Protein AF-A0A538HR37-F1 (afdb_monomer_lite)

Radius of gyration: 17.18 Å; chains: 1; bounding box: 31×36×41 Å

Secondary structure (DSSP, 8-state):
----GGGS--TTS---SS----SPPPHHHHHHHHHHTT--SPPP-HHHHHHHHHHHT--GGG----SSHHHHHHHHHT-

Foldseek 3Di:
DPDQQVVVDDPPDDRPSDPDDDDDDPPVVVVVVVVVVVDPDDDDCQVVLVVVCVVVVHDSVVDDDDPDPVVVVVVVVVD

Sequence (79 aa):
MRLHGDTLARPGMLDFAVNVWPAPRPAQLQAALEDALRETRYPDEQGARAAVAARHGRLPEEVLLANGACELFWLLAHA

Structure (mmCIF, N/CA/C/O backbone):
data_AF-A0A538HR37-F1
#
_entry.id   AF-A0A538HR37-F1
#
loop_
_atom_site.group_PDB
_atom_site.id
_atom_site.type_symbol
_atom_site.label_atom_id
_atom_site.label_alt_id
_atom_site.label_comp_id
_atom_site.label_asym_id
_atom_site.label_entity_id
_atom_site.label_seq_id
_atom_site.pdbx_PDB_ins_code
_atom_site.Cartn_x
_atom_site.Cartn_y
_atom_site.Cartn_z
_atom_site.occupancy
_atom_site.B_iso_or_equiv
_atom_site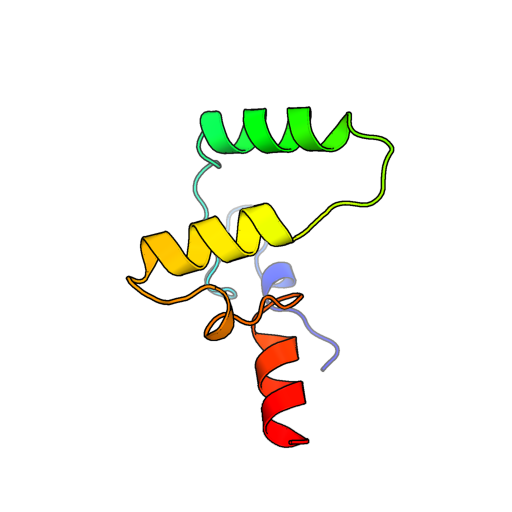.auth_seq_id
_atom_site.auth_comp_id
_atom_site.auth_asym_id
_atom_site.auth_atom_id
_atom_site.pdbx_PDB_model_num
ATOM 1 N N . MET A 1 1 ? 6.391 -20.682 2.689 1.00 54.59 1 MET A N 1
ATOM 2 C CA . MET A 1 1 ? 6.544 -20.954 1.240 1.00 54.59 1 MET A CA 1
ATOM 3 C C . MET A 1 1 ? 7.795 -20.222 0.760 1.00 54.59 1 MET A C 1
ATOM 5 O O . MET A 1 1 ? 7.971 -19.088 1.174 1.00 54.59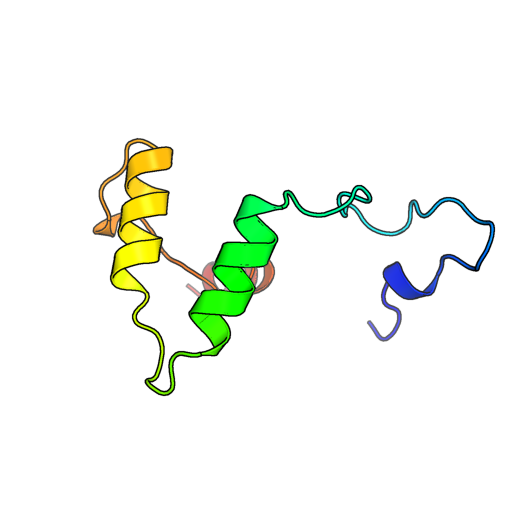 1 MET A O 1
ATOM 9 N N . ARG A 1 2 ? 8.704 -20.860 0.005 1.00 76.94 2 ARG A N 1
ATOM 10 C CA . ARG A 1 2 ? 9.992 -20.255 -0.427 1.00 76.94 2 ARG A CA 1
ATOM 11 C C . ARG A 1 2 ? 9.988 -19.736 -1.876 1.00 76.94 2 ARG A C 1
ATOM 13 O O . ARG A 1 2 ? 11.025 -19.313 -2.365 1.00 76.94 2 ARG A O 1
ATOM 20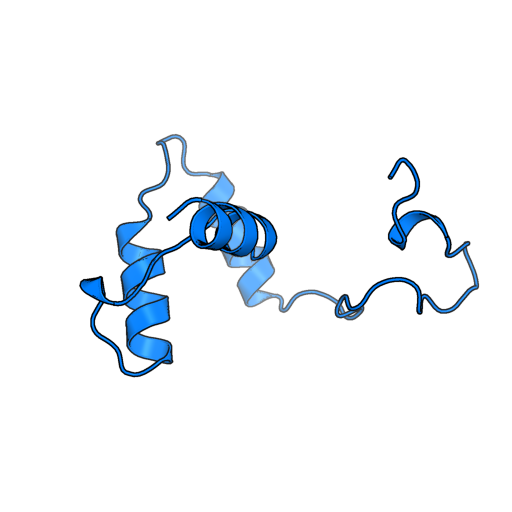 N N . LEU A 1 3 ? 8.844 -19.804 -2.556 1.00 80.75 3 LEU A N 1
ATOM 21 C CA . LEU A 1 3 ? 8.663 -19.383 -3.945 1.00 80.75 3 LEU A CA 1
ATOM 22 C C . LEU A 1 3 ? 7.725 -18.170 -3.973 1.00 80.75 3 LEU A C 1
ATOM 24 O O . LEU A 1 3 ? 6.620 -18.271 -3.437 1.00 80.75 3 LEU A O 1
ATOM 28 N N . HIS A 1 4 ? 8.161 -17.055 -4.565 1.00 80.62 4 HIS A N 1
ATOM 29 C CA . HIS A 1 4 ? 7.349 -15.850 -4.767 1.00 80.62 4 HIS A CA 1
ATOM 30 C C . HIS A 1 4 ? 6.982 -15.720 -6.253 1.00 80.62 4 HIS A C 1
ATOM 32 O O . HIS A 1 4 ? 7.816 -15.984 -7.119 1.00 80.62 4 HIS A O 1
ATOM 38 N N . GLY A 1 5 ? 5.713 -15.415 -6.544 1.00 84.56 5 GLY A N 1
ATOM 39 C CA . GLY A 1 5 ? 5.149 -15.517 -7.896 1.00 84.56 5 GLY A CA 1
ATOM 40 C C . GLY A 1 5 ? 5.789 -14.570 -8.911 1.00 84.56 5 GLY A C 1
ATOM 41 O O . GLY A 1 5 ? 5.987 -14.957 -10.056 1.00 84.56 5 GLY A O 1
ATOM 42 N N . ASP A 1 6 ? 6.198 -13.383 -8.473 1.00 84.75 6 ASP A N 1
ATOM 43 C CA . ASP A 1 6 ? 6.887 -12.363 -9.279 1.00 84.75 6 ASP A CA 1
ATOM 44 C C . ASP A 1 6 ? 8.230 -12.834 -9.875 1.00 84.75 6 ASP A C 1
ATOM 46 O O . ASP A 1 6 ? 8.724 -12.259 -10.840 1.00 84.75 6 ASP A O 1
ATOM 50 N N . THR A 1 7 ? 8.816 -13.912 -9.345 1.00 87.12 7 THR A N 1
ATOM 51 C CA . THR A 1 7 ? 10.053 -14.511 -9.875 1.00 87.12 7 THR A CA 1
ATOM 52 C C . THR A 1 7 ? 9.823 -15.519 -11.003 1.00 87.12 7 THR A C 1
ATOM 54 O O . THR A 1 7 ? 10.785 -16.024 -11.587 1.00 87.12 7 THR A O 1
ATOM 57 N N . LEU A 1 8 ? 8.567 -15.865 -11.303 1.00 89.56 8 LEU A N 1
ATOM 58 C CA . LEU A 1 8 ? 8.242 -16.956 -12.224 1.00 89.56 8 LEU A CA 1
ATOM 59 C C . LEU A 1 8 ? 8.233 -16.526 -13.695 1.00 89.56 8 LEU A C 1
ATOM 61 O O . LEU A 1 8 ? 8.507 -17.353 -14.570 1.00 89.56 8 LEU A O 1
ATOM 65 N N . ALA A 1 9 ? 7.948 -15.254 -13.974 1.00 91.00 9 ALA A N 1
ATOM 66 C CA . ALA A 1 9 ? 7.979 -14.702 -15.322 1.00 91.00 9 ALA A CA 1
ATOM 67 C C . ALA A 1 9 ? 9.422 -14.396 -15.766 1.00 91.00 9 ALA A C 1
ATOM 69 O O . ALA A 1 9 ? 10.246 -13.900 -14.998 1.00 91.00 9 ALA A O 1
ATOM 70 N N . ARG A 1 10 ? 9.747 -14.695 -17.029 1.00 90.31 10 ARG A N 1
ATOM 71 C CA . ARG A 1 10 ? 11.067 -14.431 -17.635 1.00 90.31 10 ARG A CA 1
ATOM 72 C C . ARG A 1 10 ? 10.974 -13.306 -18.671 1.00 90.31 10 ARG A C 1
ATOM 74 O O . ARG A 1 10 ? 9.885 -13.060 -19.189 1.00 90.31 10 ARG A O 1
ATOM 81 N N . PRO A 1 11 ? 12.096 -12.656 -19.039 1.00 90.06 11 PRO A N 1
ATOM 82 C CA . PRO A 1 11 ? 12.100 -11.668 -20.114 1.00 90.06 11 PRO A CA 1
ATOM 83 C C . PRO A 1 11 ? 11.445 -12.210 -21.393 1.00 90.06 11 PRO A C 1
ATOM 85 O O . PRO A 1 11 ? 11.754 -13.316 -21.832 1.00 90.06 11 PRO A O 1
ATOM 88 N N . GLY A 1 12 ? 10.530 -11.431 -21.973 1.00 91.62 12 GLY A N 1
ATOM 89 C CA . GLY A 1 12 ? 9.747 -11.824 -23.150 1.00 91.62 12 GLY A CA 1
ATOM 90 C C . GLY A 1 12 ? 8.445 -12.579 -22.848 1.00 91.62 12 GLY A C 1
ATOM 91 O O . GLY A 1 12 ? 7.711 -12.885 -23.783 1.00 91.62 12 GLY A O 1
ATOM 92 N N . MET A 1 13 ? 8.132 -12.859 -21.579 1.00 92.19 13 MET A N 1
ATOM 93 C CA . MET A 1 13 ? 6.855 -13.449 -21.162 1.00 92.19 13 MET A CA 1
ATOM 94 C C . MET A 1 13 ? 5.875 -12.386 -20.657 1.00 92.19 13 MET A C 1
ATOM 96 O O . MET A 1 13 ? 6.280 -11.357 -20.118 1.00 92.19 13 MET A O 1
ATOM 100 N N . LEU A 1 14 ? 4.579 -12.672 -20.792 1.00 89.56 14 LEU A N 1
ATOM 101 C CA . LEU A 1 14 ? 3.542 -11.978 -20.031 1.00 89.56 14 LEU A CA 1
ATOM 102 C C . LEU A 1 14 ? 3.506 -12.541 -18.606 1.00 89.56 14 LEU A C 1
ATOM 104 O O . LEU A 1 14 ? 3.538 -13.760 -18.426 1.00 89.56 14 LEU A O 1
ATOM 108 N N . ASP A 1 15 ? 3.434 -11.659 -17.612 1.00 91.00 15 ASP A N 1
ATOM 109 C CA . ASP A 1 15 ? 3.346 -12.047 -16.206 1.00 91.00 15 ASP A CA 1
ATOM 110 C C . ASP A 1 15 ? 1.879 -12.195 -15.774 1.00 91.00 15 ASP A C 1
ATOM 112 O O . ASP A 1 15 ? 1.115 -11.230 -15.775 1.00 91.00 15 ASP A O 1
ATOM 116 N N . PHE A 1 16 ? 1.498 -13.423 -15.418 1.00 90.56 16 PHE A N 1
ATOM 117 C CA . PHE A 1 16 ? 0.199 -13.773 -14.830 1.00 90.56 16 PHE A CA 1
ATOM 118 C C . PHE A 1 16 ? 0.344 -14.365 -13.418 1.00 90.56 16 PHE A C 1
ATOM 120 O O . PHE A 1 16 ? -0.615 -14.912 -12.874 1.00 90.56 16 PHE A O 1
ATOM 127 N N . ALA A 1 17 ? 1.545 -14.327 -12.835 1.00 91.62 17 ALA A N 1
ATOM 128 C CA . ALA A 1 17 ? 1.833 -14.952 -11.549 1.00 91.62 17 ALA A CA 1
ATOM 129 C C . ALA A 1 17 ? 1.444 -14.062 -10.358 1.00 91.62 17 ALA A C 1
ATOM 131 O O . ALA A 1 17 ? 1.278 -14.566 -9.244 1.00 91.62 17 ALA A O 1
ATOM 132 N N . VAL A 1 18 ? 1.284 -12.754 -10.586 1.00 89.75 18 VAL A N 1
ATOM 133 C CA . VAL A 1 18 ? 0.890 -11.772 -9.572 1.00 89.75 18 VAL A CA 1
ATOM 134 C C . VAL A 1 18 ? -0.177 -10.809 -10.091 1.00 89.75 18 VAL A C 1
ATOM 136 O O . VAL A 1 18 ? -0.200 -10.434 -11.258 1.00 89.75 18 VAL A O 1
ATOM 139 N N . ASN A 1 19 ? -1.045 -10.351 -9.190 1.00 91.00 19 ASN A N 1
ATOM 140 C CA . ASN A 1 19 ? -2.102 -9.383 -9.497 1.00 91.00 19 ASN A CA 1
ATOM 141 C C . ASN A 1 19 ? -1.602 -7.940 -9.305 1.00 91.00 19 ASN A C 1
ATOM 143 O O . ASN A 1 19 ? -2.167 -7.182 -8.516 1.00 91.00 19 ASN A O 1
ATOM 147 N N . VAL A 1 20 ? -0.510 -7.572 -9.982 1.00 89.31 20 VAL A N 1
ATOM 148 C CA . VAL A 1 20 ? 0.086 -6.227 -9.915 1.00 89.31 20 VAL A CA 1
ATOM 149 C C . VAL A 1 20 ? -0.218 -5.464 -11.199 1.00 89.31 20 VAL A C 1
ATOM 151 O O . VAL A 1 20 ? -0.082 -5.992 -12.299 1.00 89.31 20 VAL A O 1
ATOM 154 N N . TRP A 1 21 ? -0.627 -4.202 -11.065 1.00 89.75 21 TRP A N 1
ATOM 155 C CA . TRP A 1 21 ? -0.844 -3.327 -12.214 1.00 89.75 21 TRP A CA 1
ATOM 156 C C . TRP A 1 21 ? 0.482 -3.063 -12.956 1.00 89.75 21 TRP A C 1
ATOM 158 O O . TRP A 1 21 ? 1.405 -2.528 -12.339 1.00 89.75 21 TRP A O 1
ATOM 168 N N . PRO A 1 22 ? 0.597 -3.393 -14.258 1.00 86.38 22 PRO A N 1
ATOM 169 C CA . PRO A 1 22 ? 1.887 -3.399 -14.949 1.00 86.38 22 PRO A CA 1
ATOM 170 C C . PRO A 1 22 ? 2.256 -2.058 -15.597 1.00 86.38 22 PRO A C 1
ATOM 172 O O . PRO A 1 22 ? 3.384 -1.892 -16.058 1.00 86.38 22 PRO A O 1
ATOM 175 N N . ALA A 1 23 ? 1.319 -1.108 -15.702 1.00 90.12 23 ALA A N 1
ATOM 176 C CA . ALA A 1 23 ? 1.594 0.147 -16.395 1.00 90.12 23 ALA A CA 1
ATOM 177 C C . ALA A 1 23 ? 2.430 1.102 -15.522 1.00 90.12 23 ALA A C 1
ATOM 179 O O . ALA A 1 23 ? 2.396 1.004 -14.290 1.00 90.12 23 ALA A O 1
ATOM 180 N N . PRO A 1 24 ? 3.141 2.065 -16.139 1.00 93.19 24 PRO A N 1
ATOM 181 C CA . PRO A 1 24 ? 3.904 3.059 -15.404 1.00 93.19 24 PRO A CA 1
ATOM 182 C C . PRO A 1 24 ? 3.053 3.781 -14.362 1.00 93.19 24 PRO A C 1
ATOM 184 O O . PRO A 1 24 ? 1.880 4.102 -14.581 1.00 93.19 24 PRO A O 1
ATOM 187 N N . ARG A 1 25 ? 3.682 4.075 -13.227 1.00 93.25 25 ARG A N 1
ATOM 188 C CA . ARG A 1 25 ? 3.092 4.903 -12.181 1.00 93.25 25 ARG A CA 1
ATOM 189 C C . ARG A 1 25 ? 2.719 6.285 -12.753 1.00 93.25 25 ARG A C 1
ATOM 191 O O . ARG A 1 25 ? 3.525 6.853 -13.490 1.00 93.25 25 ARG A O 1
ATOM 198 N N . PRO A 1 26 ? 1.560 6.867 -12.384 1.00 95.81 26 PRO A N 1
ATOM 199 C CA . PRO A 1 26 ? 1.230 8.241 -12.758 1.00 95.81 26 PRO A CA 1
ATOM 200 C C . PRO A 1 26 ? 2.323 9.224 -12.320 1.00 95.81 26 PRO A C 1
ATOM 202 O O . PRO A 1 26 ? 2.818 9.138 -11.193 1.00 95.81 26 PRO A O 1
ATOM 205 N N . ALA A 1 27 ? 2.677 10.179 -13.185 1.00 97.12 27 ALA A N 1
ATOM 206 C CA . ALA A 1 27 ? 3.787 11.109 -12.950 1.00 97.12 27 ALA A CA 1
ATOM 207 C C . ALA A 1 27 ? 3.633 11.912 -11.646 1.00 97.12 27 ALA A C 1
ATOM 209 O O . ALA A 1 27 ? 4.607 12.154 -10.940 1.00 97.12 27 ALA A O 1
ATOM 210 N N . GLN A 1 28 ? 2.399 12.263 -11.283 1.00 96.19 28 GLN A N 1
ATOM 211 C CA . GLN A 1 28 ? 2.085 12.980 -10.049 1.00 96.19 28 GLN A CA 1
ATOM 212 C C . GLN A 1 28 ? 2.425 12.151 -8.804 1.00 96.19 28 GLN A C 1
ATOM 214 O O . GLN A 1 28 ? 2.941 12.689 -7.829 1.00 96.19 28 GLN A O 1
ATOM 219 N N . LEU A 1 29 ? 2.178 10.837 -8.839 1.00 95.31 29 LEU A N 1
ATOM 220 C CA . LEU A 1 29 ? 2.525 9.947 -7.731 1.00 95.31 29 LEU A CA 1
ATOM 221 C C . LEU A 1 29 ? 4.040 9.736 -7.651 1.00 95.31 29 LEU A C 1
ATOM 223 O O . LEU A 1 29 ? 4.587 9.670 -6.556 1.00 95.31 29 LEU A O 1
ATOM 227 N N . GLN A 1 30 ? 4.724 9.661 -8.796 1.00 96.12 30 GLN A N 1
ATOM 228 C CA . GLN A 1 30 ? 6.185 9.600 -8.823 1.00 96.12 30 GLN A CA 1
ATOM 229 C C . GLN A 1 30 ? 6.810 10.845 -8.172 1.00 96.12 30 GLN A C 1
ATOM 231 O O . GLN A 1 30 ? 7.635 10.705 -7.274 1.00 96.12 30 GLN A O 1
ATOM 236 N N . ALA A 1 31 ? 6.353 12.042 -8.548 1.00 96.88 31 ALA A N 1
ATOM 237 C CA . ALA A 1 31 ? 6.834 13.297 -7.971 1.00 96.88 31 ALA A CA 1
ATOM 238 C C . ALA A 1 31 ? 6.552 13.405 -6.461 1.00 96.88 31 ALA A C 1
ATOM 240 O O . ALA A 1 31 ? 7.422 13.825 -5.703 1.00 96.88 31 ALA A O 1
ATOM 241 N N . ALA A 1 32 ? 5.366 12.982 -6.008 1.00 95.06 32 ALA A N 1
ATOM 242 C CA . ALA A 1 32 ? 5.016 12.988 -4.586 1.00 95.06 32 ALA A CA 1
ATOM 243 C C . ALA A 1 32 ? 5.922 12.066 -3.749 1.00 95.06 32 ALA A C 1
ATOM 245 O O . ALA A 1 32 ? 6.307 12.422 -2.638 1.00 95.06 32 ALA A O 1
ATOM 246 N N . LEU A 1 33 ? 6.292 10.896 -4.283 1.00 94.81 33 LEU A N 1
ATOM 247 C CA . LEU A 1 33 ? 7.223 9.980 -3.616 1.00 94.81 33 LEU A CA 1
ATOM 248 C C . LEU A 1 33 ? 8.634 10.567 -3.534 1.00 94.81 33 LEU A C 1
ATOM 250 O O . LEU A 1 33 ? 9.273 10.479 -2.490 1.00 94.81 33 LEU A O 1
ATOM 254 N N . GLU A 1 34 ? 9.118 11.176 -4.616 1.00 95.88 34 GLU A N 1
ATOM 255 C CA . GLU A 1 34 ? 10.432 11.828 -4.638 1.00 95.88 34 GLU A CA 1
ATOM 256 C C . GLU A 1 34 ? 10.525 12.986 -3.644 1.00 95.88 34 GLU A C 1
ATOM 258 O O . GLU A 1 34 ? 11.573 13.181 -3.032 1.00 95.88 34 GLU A O 1
ATOM 263 N N . ASP A 1 35 ? 9.442 13.743 -3.472 1.00 94.81 35 ASP A N 1
ATOM 264 C CA . ASP A 1 35 ? 9.374 14.814 -2.483 1.00 94.81 35 ASP A CA 1
ATOM 265 C C . ASP A 1 35 ? 9.349 14.275 -1.048 1.00 94.81 35 ASP A C 1
ATOM 267 O O . ASP A 1 35 ? 10.142 14.710 -0.212 1.00 94.81 35 ASP A O 1
ATOM 271 N N . ALA A 1 36 ? 8.534 13.247 -0.784 1.00 92.81 36 ALA A N 1
ATOM 272 C CA . ALA A 1 36 ? 8.459 12.600 0.527 1.00 92.81 36 ALA A CA 1
ATOM 273 C C . ALA A 1 36 ? 9.813 12.028 0.987 1.00 92.81 36 ALA A C 1
ATOM 275 O O . ALA A 1 36 ? 10.126 12.066 2.173 1.00 92.81 36 ALA A O 1
ATOM 276 N N . LEU A 1 37 ? 10.644 11.548 0.056 1.00 93.81 37 LEU A N 1
ATOM 277 C CA . LEU A 1 37 ? 11.985 11.030 0.353 1.00 93.81 37 LEU A CA 1
ATOM 278 C C . LEU A 1 37 ? 12.997 12.105 0.784 1.00 93.81 37 LEU A C 1
ATOM 280 O O . LEU A 1 37 ? 14.076 11.752 1.260 1.00 93.81 37 LEU A O 1
ATOM 284 N N . ARG A 1 38 ? 12.696 13.400 0.614 1.00 95.00 38 ARG A N 1
ATOM 285 C CA . ARG A 1 38 ? 13.569 14.490 1.091 1.00 95.00 38 ARG A CA 1
ATOM 286 C C . ARG A 1 38 ? 13.387 14.785 2.579 1.00 95.00 38 ARG A C 1
ATOM 288 O O . ARG A 1 38 ? 14.250 15.432 3.170 1.00 95.00 38 ARG A O 1
ATOM 295 N N . GLU A 1 39 ? 12.275 14.359 3.172 1.00 91.31 39 GLU A N 1
ATOM 296 C CA . GLU A 1 39 ? 12.010 14.536 4.598 1.00 91.31 39 GLU A CA 1
ATOM 297 C C . GLU A 1 39 ? 12.954 13.652 5.426 1.00 91.31 39 GLU A C 1
ATOM 299 O O . GLU A 1 39 ? 13.204 12.495 5.097 1.00 91.31 39 GLU A O 1
ATOM 304 N N . THR A 1 40 ? 13.501 14.207 6.507 1.00 94.38 40 THR A N 1
ATOM 305 C CA . THR A 1 40 ? 14.468 13.511 7.375 1.00 94.38 40 THR A CA 1
ATOM 306 C C . THR A 1 40 ? 13.856 13.072 8.699 1.00 94.38 40 THR A C 1
ATOM 308 O O . THR A 1 40 ? 14.454 12.281 9.430 1.00 94.38 40 THR A O 1
ATOM 311 N N . ARG A 1 41 ? 12.663 13.576 9.023 1.00 93.62 41 ARG A N 1
ATOM 312 C CA . ARG A 1 41 ? 11.890 13.170 10.195 1.00 93.62 41 ARG A CA 1
ATOM 313 C C . ARG A 1 41 ? 11.166 11.855 9.933 1.00 93.62 41 ARG A C 1
ATOM 315 O O . ARG A 1 41 ? 10.839 11.510 8.801 1.00 93.62 41 ARG A O 1
ATOM 322 N N . TYR A 1 42 ? 10.886 11.135 11.014 1.00 90.31 42 TYR A N 1
ATOM 323 C CA . TYR A 1 42 ? 10.030 9.958 10.943 1.00 90.31 42 TYR A CA 1
ATOM 324 C C . TYR A 1 42 ? 8.618 10.369 10.480 1.00 90.31 42 TYR A C 1
ATOM 326 O O . TYR A 1 42 ? 8.120 11.394 10.959 1.00 90.31 42 TYR A O 1
ATOM 334 N N . PRO A 1 43 ? 7.986 9.629 9.550 1.00 89.81 43 PRO A N 1
ATOM 335 C CA . PRO A 1 43 ? 6.709 10.026 8.970 1.00 89.81 43 PRO A CA 1
ATOM 336 C C . PRO A 1 43 ? 5.580 10.028 10.004 1.00 89.81 43 PRO A C 1
ATOM 338 O O . PRO A 1 43 ? 5.517 9.166 10.879 1.00 89.81 43 PRO A O 1
ATOM 341 N N . ASP A 1 44 ? 4.666 10.984 9.850 1.00 91.44 44 ASP A N 1
ATOM 342 C CA . ASP A 1 44 ? 3.390 11.011 10.559 1.00 91.44 44 ASP A CA 1
ATOM 343 C C . ASP A 1 44 ? 2.272 10.467 9.656 1.00 91.44 44 ASP A C 1
ATOM 345 O O . ASP A 1 44 ? 2.036 10.955 8.548 1.00 91.44 44 ASP A O 1
ATOM 349 N N . GLU A 1 45 ? 1.564 9.452 10.140 1.00 94.12 45 GLU A N 1
ATOM 350 C CA . GLU A 1 45 ? 0.486 8.775 9.423 1.00 94.12 45 GLU A CA 1
ATOM 351 C C . GLU A 1 45 ? -0.867 9.503 9.490 1.00 94.12 45 GLU A C 1
ATOM 353 O O . GLU A 1 45 ? -1.780 9.152 8.735 1.00 94.12 45 GLU A O 1
ATOM 358 N N . GLN A 1 46 ? -1.023 10.528 10.345 1.00 95.81 46 GLN A N 1
ATOM 359 C CA . GLN A 1 46 ? -2.312 11.209 10.544 1.00 95.81 46 GLN A CA 1
ATOM 360 C C . GLN A 1 46 ? -2.914 11.734 9.234 1.00 95.81 46 GLN A C 1
ATOM 362 O O . GLN A 1 46 ? -4.106 11.546 8.969 1.00 95.81 46 GLN A O 1
ATOM 367 N N . GLY A 1 47 ? -2.085 12.346 8.383 1.00 95.69 47 GLY A N 1
ATOM 368 C CA . GLY A 1 47 ? -2.516 12.864 7.084 1.00 95.69 47 GLY A CA 1
ATOM 369 C C . GLY A 1 47 ? -2.989 11.761 6.132 1.00 95.69 47 GLY A C 1
ATOM 370 O O . GLY A 1 47 ? -4.022 11.905 5.476 1.00 95.69 47 GLY A O 1
ATOM 371 N N . ALA A 1 48 ? -2.281 10.628 6.101 1.00 95.88 48 ALA A N 1
ATOM 372 C CA . ALA A 1 48 ? -2.663 9.477 5.288 1.00 95.88 48 ALA A CA 1
ATOM 373 C C . ALA A 1 48 ? -3.993 8.875 5.767 1.00 95.88 48 ALA A C 1
ATOM 375 O O . ALA A 1 48 ? -4.874 8.589 4.952 1.00 95.88 48 ALA A O 1
ATOM 376 N N . ARG A 1 49 ? -4.179 8.753 7.087 1.00 98.06 49 ARG A N 1
ATOM 377 C CA . ARG A 1 49 ? -5.410 8.221 7.684 1.00 98.06 49 ARG A CA 1
ATOM 378 C C . ARG A 1 49 ? -6.618 9.090 7.348 1.00 98.06 49 ARG A C 1
ATOM 380 O O . ARG A 1 49 ? -7.644 8.568 6.914 1.00 98.06 49 ARG A O 1
ATOM 387 N N . ALA A 1 50 ? -6.478 10.410 7.470 1.00 98.19 50 ALA A N 1
ATOM 388 C CA . ALA A 1 50 ? -7.529 11.359 7.109 1.00 98.19 50 ALA A CA 1
ATOM 389 C C . ALA A 1 50 ? -7.895 11.289 5.615 1.00 98.19 50 ALA A C 1
ATOM 391 O O . ALA A 1 50 ? -9.077 11.298 5.267 1.00 98.19 50 ALA A O 1
ATOM 392 N N . ALA A 1 51 ? -6.903 11.165 4.727 1.00 97.94 51 ALA A N 1
ATOM 393 C CA . ALA A 1 51 ? -7.141 11.053 3.288 1.00 97.94 51 ALA A CA 1
ATOM 394 C C . ALA A 1 51 ? -7.903 9.768 2.914 1.00 97.94 51 ALA A C 1
ATOM 396 O O . ALA A 1 51 ? -8.830 9.810 2.100 1.00 97.94 51 ALA A O 1
ATOM 397 N N . VAL A 1 52 ? -7.553 8.632 3.530 1.00 98.06 52 VAL A N 1
ATOM 398 C CA . VAL A 1 52 ? -8.268 7.358 3.342 1.00 98.06 52 VAL A CA 1
ATOM 399 C C . VAL A 1 52 ? -9.700 7.462 3.869 1.00 98.06 52 VAL A C 1
ATOM 401 O O . VAL A 1 52 ? -10.638 7.123 3.148 1.00 98.06 52 VAL A O 1
ATOM 404 N N . ALA A 1 53 ? -9.885 7.994 5.079 1.00 98.56 53 ALA A N 1
ATOM 405 C CA . ALA A 1 53 ? -11.201 8.196 5.683 1.00 98.56 53 ALA A CA 1
ATOM 406 C C . ALA A 1 53 ? -12.120 9.038 4.778 1.00 98.56 53 ALA A C 1
ATOM 408 O O . ALA A 1 53 ? -13.221 8.605 4.430 1.00 98.56 53 ALA A O 1
ATOM 409 N N . ALA A 1 54 ? -11.621 10.179 4.290 1.00 98.62 54 ALA A N 1
ATOM 410 C CA . ALA A 1 54 ? -12.349 11.050 3.370 1.00 98.62 54 ALA A CA 1
ATOM 411 C C . ALA A 1 54 ? -12.720 10.338 2.061 1.00 98.62 54 ALA A C 1
ATOM 413 O O . ALA A 1 54 ? -13.854 10.446 1.594 1.00 98.62 54 ALA A O 1
ATOM 414 N N . ARG A 1 55 ? -11.796 9.559 1.483 1.00 98.38 55 ARG A N 1
ATOM 415 C CA . ARG A 1 55 ? -12.055 8.795 0.255 1.00 98.38 55 ARG A CA 1
ATOM 416 C C . ARG A 1 55 ? -13.167 7.754 0.421 1.00 98.38 55 ARG A C 1
ATOM 418 O O . ARG A 1 55 ? -13.875 7.483 -0.547 1.00 98.38 55 ARG A O 1
ATOM 425 N N . HIS A 1 56 ? -13.314 7.178 1.611 1.00 98.19 56 HIS A N 1
ATOM 426 C CA . HIS A 1 56 ? -14.304 6.138 1.898 1.00 98.19 56 HIS A CA 1
ATOM 427 C C . HIS A 1 56 ? -15.572 6.648 2.603 1.00 98.19 56 HIS A C 1
ATOM 429 O O . HIS A 1 56 ? -16.467 5.846 2.872 1.00 98.19 56 HIS A O 1
ATOM 435 N N . GLY A 1 57 ? -15.680 7.954 2.878 1.00 98.50 57 GLY A N 1
ATOM 436 C CA . GLY A 1 57 ? -16.823 8.534 3.591 1.00 98.50 57 GLY A CA 1
ATOM 437 C C . GLY A 1 57 ? -16.925 8.054 5.041 1.00 98.50 57 GLY A C 1
ATOM 438 O O . GLY A 1 57 ? -18.021 7.755 5.512 1.00 98.50 57 GLY A O 1
ATOM 439 N N . ARG A 1 58 ? -15.780 7.915 5.714 1.00 98.62 58 ARG A N 1
ATOM 440 C CA . ARG A 1 58 ? -15.648 7.396 7.082 1.00 98.62 58 ARG A CA 1
ATOM 441 C C . ARG A 1 58 ? -14.959 8.394 7.997 1.00 98.62 58 ARG A C 1
ATOM 443 O O . ARG A 1 58 ? -14.345 9.352 7.526 1.00 98.62 58 ARG A O 1
ATOM 450 N N . LEU A 1 59 ? -15.067 8.158 9.298 1.00 98.38 59 LEU A N 1
ATOM 451 C CA . LEU A 1 59 ? -14.321 8.897 10.306 1.00 98.38 59 LEU A CA 1
ATOM 452 C C . LEU A 1 59 ? -12.882 8.355 10.406 1.00 98.38 59 LEU A C 1
ATOM 454 O O . LEU A 1 59 ? -12.670 7.157 10.206 1.00 98.38 59 LEU A O 1
ATOM 458 N N . PRO A 1 60 ? -11.871 9.193 10.707 1.00 98.00 60 PRO A N 1
ATOM 459 C CA . PRO A 1 60 ? -10.487 8.734 10.854 1.00 98.00 60 PRO A CA 1
ATOM 460 C C . PRO A 1 60 ? -10.301 7.611 11.885 1.00 98.00 60 PRO A C 1
ATOM 462 O O . PRO A 1 60 ? -9.454 6.745 11.689 1.00 98.00 60 PRO A O 1
ATOM 465 N N . GLU A 1 61 ? -11.096 7.598 12.953 1.00 97.25 61 GLU A N 1
ATOM 466 C CA . GLU A 1 61 ? -11.119 6.550 13.980 1.00 97.25 61 GLU A CA 1
ATOM 467 C C . GLU A 1 61 ? -11.650 5.195 13.483 1.00 97.25 61 GLU A C 1
ATOM 469 O O . GLU A 1 61 ? -11.384 4.172 14.109 1.00 97.25 61 GLU A O 1
ATOM 474 N N . GLU A 1 62 ? -12.348 5.160 12.344 1.00 97.50 62 GLU A N 1
ATOM 475 C CA . GLU A 1 62 ? -12.783 3.923 11.682 1.00 97.50 62 GLU A CA 1
ATOM 476 C C . GLU A 1 62 ? -11.701 3.353 10.740 1.00 97.50 62 GLU A C 1
ATOM 478 O O . GLU A 1 62 ? -11.930 2.340 10.077 1.00 97.50 62 GLU A O 1
ATOM 483 N N . VAL A 1 63 ? -10.528 3.996 10.638 1.00 97.44 63 VAL A N 1
ATOM 484 C CA . VAL A 1 63 ? -9.461 3.624 9.698 1.00 97.44 63 VAL A CA 1
ATOM 485 C C . VAL A 1 63 ? -8.215 3.138 10.434 1.00 97.44 63 VAL A C 1
ATOM 487 O O . VAL A 1 63 ? -7.555 3.890 11.151 1.00 97.44 63 VAL A O 1
ATOM 490 N N . LEU A 1 64 ? -7.835 1.891 10.155 1.00 95.06 64 LEU A N 1
ATOM 491 C CA . LEU A 1 64 ? -6.543 1.320 10.523 1.00 95.06 64 LEU A CA 1
ATOM 492 C C . LEU A 1 64 ? -5.647 1.246 9.281 1.00 95.06 64 LEU A C 1
ATOM 494 O O . LEU A 1 64 ? -5.992 0.586 8.299 1.00 95.06 64 LEU A O 1
ATOM 498 N N . LEU A 1 65 ? -4.499 1.921 9.327 1.00 95.56 65 LEU A N 1
ATOM 499 C CA . LEU A 1 65 ? -3.441 1.761 8.332 1.00 95.56 65 LEU A CA 1
ATOM 500 C C . LEU A 1 65 ? -2.532 0.600 8.748 1.00 95.56 65 LEU A C 1
ATOM 502 O O . LEU A 1 65 ? -2.272 0.412 9.932 1.00 95.56 65 LEU A O 1
ATOM 506 N N . ALA A 1 66 ? -2.060 -0.174 7.776 1.00 95.25 66 ALA A N 1
ATOM 507 C CA . ALA A 1 66 ? -1.200 -1.331 8.000 1.00 95.25 66 ALA A CA 1
ATOM 508 C C . ALA A 1 66 ? -0.110 -1.408 6.929 1.00 95.25 66 ALA A C 1
ATOM 510 O O . ALA A 1 66 ? -0.245 -0.843 5.838 1.00 95.25 66 ALA A O 1
ATOM 511 N N . ASN A 1 67 ? 0.940 -2.171 7.207 1.00 94.69 67 ASN A N 1
ATOM 512 C CA . ASN A 1 67 ? 2.036 -2.510 6.310 1.00 94.69 67 ASN A CA 1
ATOM 513 C C . ASN A 1 67 ? 1.610 -3.568 5.268 1.00 94.69 67 ASN A C 1
ATOM 515 O O . ASN A 1 67 ? 2.217 -4.629 5.108 1.00 94.69 67 ASN A O 1
ATOM 519 N N . GLY A 1 68 ? 0.519 -3.273 4.558 1.00 92.94 68 GLY A N 1
ATOM 520 C CA . GLY A 1 68 ? -0.112 -4.143 3.573 1.00 92.94 68 GLY A CA 1
ATOM 521 C C . GLY A 1 68 ? -1.243 -5.011 4.135 1.00 92.94 68 GLY A C 1
ATOM 522 O O . GLY A 1 68 ? -1.384 -5.226 5.337 1.00 92.94 68 GLY A O 1
ATOM 523 N N . ALA A 1 69 ? -2.064 -5.549 3.229 1.00 93.12 69 ALA A N 1
ATOM 524 C CA . ALA A 1 69 ? -3.249 -6.333 3.592 1.00 93.12 69 ALA A CA 1
ATOM 525 C C . ALA A 1 69 ? -2.919 -7.616 4.379 1.00 93.12 69 ALA A C 1
ATOM 527 O O . ALA A 1 69 ? -3.721 -8.063 5.195 1.00 93.12 69 ALA A O 1
ATOM 528 N N . CYS A 1 70 ? -1.738 -8.203 4.163 1.00 93.88 70 CYS A N 1
ATOM 529 C CA . CYS A 1 70 ? -1.309 -9.407 4.876 1.00 93.88 70 CYS A CA 1
ATOM 530 C C . CYS A 1 70 ? -1.202 -9.194 6.390 1.00 93.88 70 CYS A C 1
ATOM 532 O O . CYS A 1 70 ? -1.587 -10.083 7.146 1.00 93.88 70 CYS A O 1
ATOM 534 N N . GLU A 1 71 ? -0.714 -8.031 6.833 1.00 96.12 71 GLU A N 1
ATOM 535 C CA . GLU A 1 71 ? -0.649 -7.713 8.262 1.00 96.12 71 GLU A CA 1
ATOM 536 C C . GLU A 1 71 ? -2.053 -7.661 8.869 1.00 96.12 71 GLU A C 1
ATOM 538 O O . GLU A 1 71 ? -2.282 -8.247 9.922 1.00 96.12 71 GLU A O 1
ATOM 543 N N . LEU A 1 72 ? -3.020 -7.058 8.168 1.00 94.88 72 LEU A N 1
ATOM 544 C CA . LEU A 1 72 ? -4.409 -7.010 8.629 1.00 94.88 72 LEU A CA 1
ATOM 545 C C . LEU A 1 72 ? -5.011 -8.407 8.793 1.00 94.88 72 LEU A C 1
ATOM 547 O O . LEU A 1 72 ? -5.656 -8.667 9.802 1.00 94.88 72 LEU A O 1
ATOM 551 N N . PHE A 1 73 ? -4.781 -9.326 7.849 1.00 95.12 73 PHE A N 1
ATOM 552 C CA . PHE A 1 73 ? -5.248 -10.709 7.998 1.00 95.12 73 PHE A CA 1
ATOM 553 C C . PHE A 1 73 ? -4.628 -11.402 9.210 1.00 95.12 73 PHE A C 1
ATOM 555 O O . PHE A 1 73 ? -5.319 -12.136 9.915 1.00 95.12 73 PHE A O 1
ATOM 562 N N . TRP A 1 74 ? -3.339 -11.165 9.461 1.00 95.50 74 TRP A N 1
ATOM 563 C CA . TRP A 1 74 ? -2.672 -11.713 10.633 1.00 95.50 74 TRP A CA 1
ATOM 564 C C . TRP A 1 74 ? -3.253 -11.135 11.927 1.00 95.50 74 TRP A C 1
ATOM 566 O O . TRP A 1 74 ? -3.622 -11.908 12.806 1.00 95.50 74 TRP A O 1
ATOM 576 N N . LEU A 1 75 ? -3.407 -9.810 12.019 1.00 95.00 75 LEU A N 1
ATOM 577 C CA . LEU A 1 75 ? -3.985 -9.136 13.186 1.00 95.00 75 LEU A CA 1
ATOM 578 C C . LEU A 1 75 ? -5.416 -9.605 13.458 1.00 95.00 75 LEU A C 1
ATOM 580 O O . LEU A 1 75 ? -5.733 -9.954 14.587 1.00 95.00 75 LEU A O 1
ATOM 584 N N . LEU A 1 76 ? -6.256 -9.685 12.422 1.00 94.62 76 LEU A N 1
ATOM 585 C CA . LEU A 1 76 ? -7.635 -10.170 12.538 1.00 94.62 76 LEU A CA 1
ATOM 586 C C . LEU A 1 76 ? -7.711 -11.607 13.060 1.00 94.62 76 LEU A C 1
ATOM 588 O O . LEU A 1 76 ? -8.621 -11.933 13.812 1.00 94.62 76 LEU A O 1
ATOM 592 N N . ALA A 1 77 ? -6.774 -12.469 12.665 1.00 96.00 77 ALA A N 1
ATOM 59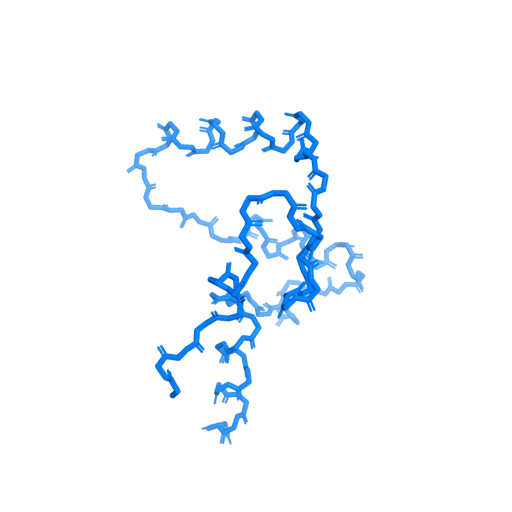3 C CA . ALA A 1 77 ? -6.741 -13.854 13.126 1.00 96.00 77 ALA A CA 1
ATOM 594 C C . ALA A 1 77 ? -6.292 -14.005 14.592 1.00 96.00 77 ALA A C 1
ATOM 596 O O . ALA A 1 77 ? -6.501 -15.069 15.171 1.00 96.00 77 ALA A O 1
ATOM 597 N N . HIS A 1 78 ? -5.660 -12.978 15.169 1.00 94.50 78 HIS A N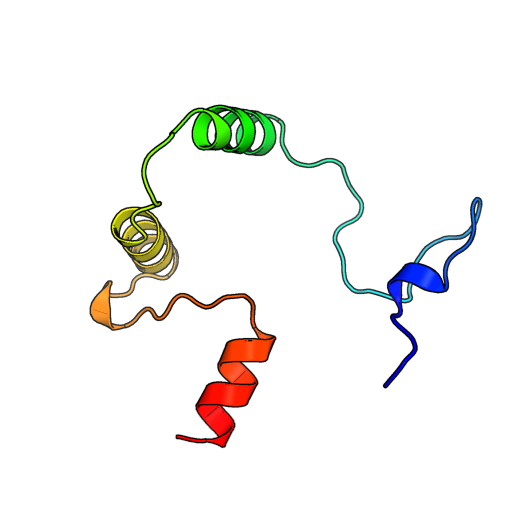 1
ATOM 598 C CA . HIS A 1 78 ? -5.140 -12.981 16.543 1.00 94.50 78 HIS A CA 1
ATOM 599 C C . HIS A 1 78 ? -5.890 -12.016 17.476 1.00 94.50 78 HIS A C 1
ATOM 601 O O . HIS A 1 78 ? -5.446 -11.814 18.608 1.00 94.50 78 HIS A O 1
ATOM 607 N N . ALA A 1 79 ? -6.977 -11.407 16.998 1.00 83.69 79 ALA A N 1
ATOM 608 C CA . ALA A 1 79 ? -7.831 -10.503 17.762 1.00 83.69 79 ALA A CA 1
ATOM 609 C C . ALA A 1 79 ? -8.830 -11.250 18.660 1.00 83.69 79 ALA A C 1
ATOM 611 O O . ALA A 1 79 ? -9.228 -12.386 18.308 1.00 83.69 79 ALA A O 1
#

pLDDT: mean 92.77, std 6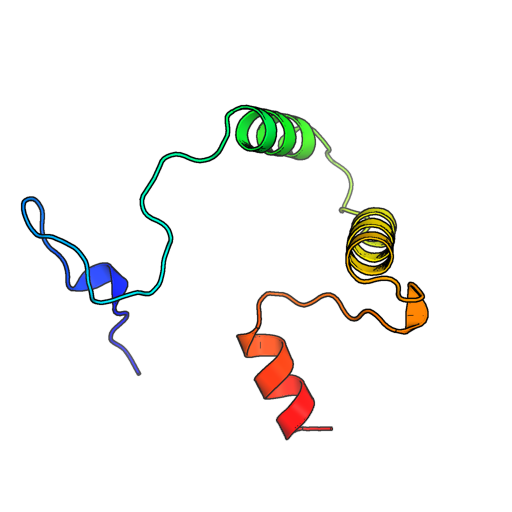.2, range [54.59, 98.62]